Protein 3GHD (pdb70)

Solvent-accessible surface area: 7935 Å² total

Foldseek 3Di:
DEDEDEQQDFQVRVVCVCVVVVHFKYFYHVPDGFGIAGVCQSCVVDVVVPHDRRPHGRNNTDGDPPDD/DEAEDEQQQFQVRRVVVCVVVVHFWYFYHVPDGQDIGGVCLSCPVDVVVPHDRRPHGNNVGDGDDDDD

Organism: Pyrococcus furiosus (strain ATCC 43587 / DSM 3638 / JCM 8422 / Vc1) (NCBI:txid186497)

Radius of gyration: 15.84 Å; Cα contacts (8 Å, |Δi|>4): 276; chains: 2; bounding box: 52×25×47 Å

Secondary structure (DSSP, 8-state):
-EEE--TT-BHHHHHHHHHHTT-SEEE--TT---BEEEHHHHIIIIITTT--GGG-BGGG--B-TT--/-EEE--TT-BHHHHHHHHHHTT-SEEE--TT----EEEHHHHIIIIITTT--GGG-BGGG---SPP--

Structure (mmCIF, N/CA/C/O backbone):
data_3GHD
#
_entry.id   3GHD
#
_cell.length_a   54.153
_cell.length_b   73.162
_cell.length_c   35.264
_cell.angle_alpha   90.00
_cell.angle_beta   90.00
_cell.angle_gamma   90.00
#
_symmetry.space_group_name_H-M   'P 21 21 2'
#
loop_
_entity.id
_entity.type
_entity.pdbx_description
1 polymer 'a cystathionine beta-synthase domain protein fused to a Zn-ribbon-like domain'
2 water water
#
loop_
_atom_site.group_PDB
_atom_site.id
_atom_site.type_symbol
_atom_site.label_atom_id
_atom_site.label_alt_id
_atom_site.label_comp_id
_atom_site.label_asym_id
_atom_site.label_entity_id
_atom_site.label_seq_id
_atom_site.pdbx_PDB_ins_code
_atom_site.Cartn_x
_atom_site.Cartn_y
_atom_site.Cartn_z
_atom_site.occupancy
_atom_site.B_iso_or_equiv
_atom_site.auth_seq_id
_atom_site.auth_comp_id
_atom_site.auth_asym_id
_atom_site.auth_atom_id
_atom_site.pdbx_PDB_model_num
ATOM 1 N N . LYS A 1 1 ? 39.353 -3.548 16.278 1.00 22.14 14 LYS A N 1
ATOM 2 C CA . LYS A 1 1 ? 39.868 -3.100 17.598 1.00 21.25 14 LYS A CA 1
ATOM 3 C C . LYS A 1 1 ? 39.616 -1.603 17.680 1.00 20.35 14 LYS A C 1
ATOM 4 O O . LYS A 1 1 ? 39.897 -0.887 16.723 1.00 20.86 14 LYS A O 1
ATOM 10 N N . ALA A 1 2 ? 39.129 -1.148 18.837 1.00 19.14 15 ALA A N 1
ATOM 11 C CA . ALA A 1 2 ? 38.633 0.224 19.010 1.00 17.40 15 ALA A CA 1
ATOM 12 C C . ALA A 1 2 ? 39.368 1.001 20.093 1.00 16.70 15 ALA A C 1
ATOM 13 O O . ALA A 1 2 ? 39.871 0.457 21.066 1.00 17.82 15 ALA A O 1
ATOM 15 N N . ILE A 1 3 ? 39.418 2.303 19.910 1.00 15.98 16 ILE A N 1
ATOM 16 C CA . ILE A 1 3 ? 39.880 3.213 20.944 1.00 14.87 16 ILE A CA 1
ATOM 17 C C . ILE A 1 3 ? 38.785 4.280 21.135 1.00 14.93 16 ILE A C 1
ATOM 18 O O . ILE A 1 3 ? 38.199 4.742 20.168 1.00 14.65 16 ILE A O 1
ATOM 23 N N . VAL A 1 4 ? 38.536 4.669 22.383 1.00 13.54 17 VAL A N 1
ATOM 24 C CA . VAL A 1 4 ? 37.518 5.684 22.701 1.00 13.02 17 VAL A CA 1
ATOM 25 C C . VAL A 1 4 ? 38.117 7.077 22.579 1.00 14.06 17 VAL A C 1
ATOM 26 O O . VAL A 1 4 ? 39.210 7.319 23.091 1.00 14.51 17 VAL A O 1
ATOM 30 N N . VAL A 1 5 ? 37.403 7.960 21.876 1.00 13.18 18 VAL A N 1
ATOM 31 C CA . VAL A 1 5 ? 37.754 9.385 21.725 1.00 14.81 18 VAL A CA 1
ATOM 32 C C . VAL A 1 5 ? 36.574 10.274 22.081 1.00 15.23 18 VAL A C 1
ATOM 33 O O . VAL A 1 5 ? 35.477 9.789 22.309 1.00 16.51 18 VAL A O 1
ATOM 37 N N . GLN A 1 6 ? 36.815 11.580 22.103 1.00 16.70 19 GLN A N 1
ATOM 38 C CA . GLN A 1 6 ? 35.783 12.578 22.399 1.00 17.46 19 GLN A CA 1
ATOM 39 C C . GLN A 1 6 ? 35.254 13.232 21.109 1.00 17.28 19 GLN A C 1
ATOM 40 O O . GLN A 1 6 ? 35.990 13.394 20.140 1.00 15.86 19 GLN A O 1
ATOM 46 N N . PRO A 1 7 ? 33.975 13.653 21.109 1.00 17.89 20 PRO A N 1
ATOM 47 C CA . PRO A 1 7 ? 33.374 14.236 19.901 1.00 17.91 20 PRO A CA 1
ATOM 48 C C . PRO A 1 7 ? 34.165 15.386 19.295 1.00 18.20 20 PRO A C 1
ATOM 49 O O . PRO A 1 7 ? 34.184 15.550 18.077 1.00 18.48 20 PRO A O 1
ATOM 53 N N . LYS A 1 8 ? 34.819 16.158 20.146 1.00 18.60 21 LYS A N 1
ATOM 54 C CA . LYS A 1 8 ? 35.495 17.368 19.708 1.00 18.71 21 LYS A CA 1
ATOM 55 C C . LYS A 1 8 ? 36.950 17.101 19.310 1.00 18.59 21 LYS A C 1
ATOM 56 O O . LYS A 1 8 ? 37.618 18.011 18.842 1.00 19.68 21 LYS A O 1
ATOM 58 N N . ASP A 1 9 ? 37.433 15.861 19.453 1.00 18.06 22 ASP A N 1
ATOM 59 C CA . ASP A 1 9 ? 38.795 15.497 18.983 1.00 17.38 22 ASP A CA 1
ATOM 60 C C . ASP A 1 9 ? 38.879 15.681 17.461 1.00 16.02 22 ASP A C 1
ATOM 61 O O . ASP A 1 9 ? 37.981 15.283 16.717 1.00 15.14 22 ASP A O 1
ATOM 66 N N . THR A 1 10 ? 39.947 16.310 17.000 1.00 14.79 23 THR A N 1
ATOM 67 C CA . THR A 1 10 ? 40.149 16.507 15.569 1.00 14.77 23 THR A CA 1
ATOM 68 C C . THR A 1 10 ? 40.708 15.234 14.920 1.00 15.17 23 THR A C 1
ATOM 69 O O . THR A 1 10 ? 41.215 14.368 15.599 1.00 15.96 23 THR A O 1
ATOM 73 N N . VAL A 1 11 ? 40.582 15.164 13.594 1.00 15.31 24 VAL A N 1
ATOM 74 C CA . VAL A 1 11 ? 40.801 13.974 12.820 1.00 15.95 24 VAL A CA 1
ATOM 75 C C . VAL A 1 11 ? 42.280 13.571 12.735 1.00 15.34 24 VAL A C 1
ATOM 76 O O . VAL A 1 11 ? 42.634 12.350 12.686 1.00 16.37 24 VAL A O 1
ATOM 80 N N . ASP A 1 12 ? 43.133 14.611 12.751 1.00 17.01 25 ASP A N 1
ATOM 81 C CA . ASP A 1 12 ? 44.584 14.454 12.844 1.00 16.20 25 ASP A CA 1
ATOM 82 C C . ASP A 1 12 ? 44.958 13.787 14.146 1.00 16.63 25 ASP A C 1
ATOM 83 O O . ASP A 1 12 ? 45.742 12.840 14.128 1.00 15.37 25 ASP A O 1
ATOM 88 N N . ARG A 1 13 ? 44.422 14.260 15.266 1.00 15.01 26 ARG A N 1
ATOM 89 C CA . ARG A 1 13 ? 44.714 13.626 16.548 1.00 15.35 26 ARG A CA 1
ATOM 90 C C . ARG A 1 13 ? 44.174 12.178 16.643 1.00 14.62 26 ARG A C 1
ATOM 91 O O . ARG A 1 13 ? 44.816 11.326 17.203 1.00 15.56 26 ARG A O 1
ATOM 95 N N . VAL A 1 14 ? 42.991 11.954 16.125 1.00 14.61 27 VAL A N 1
ATOM 96 C CA . VAL A 1 14 ? 42.322 10.669 16.210 1.00 15.43 27 VAL A CA 1
ATOM 97 C C . VAL A 1 14 ? 43.059 9.611 15.325 1.00 14.55 27 VAL A C 1
ATOM 98 O O . VAL A 1 14 ? 43.274 8.476 15.731 1.00 17.04 27 VAL A O 1
ATOM 102 N N . ALA A 1 15 ? 43.462 10.017 14.117 1.00 14.94 28 ALA A N 1
ATOM 103 C CA . ALA A 1 15 ? 44.323 9.265 13.217 1.00 14.81 28 ALA A CA 1
ATOM 104 C C . ALA A 1 15 ? 45.598 8.710 13.905 1.00 14.36 28 ALA A C 1
ATOM 105 O O . ALA A 1 15 ? 45.927 7.537 13.771 1.00 13.98 28 ALA A O 1
ATOM 107 N N . LYS A 1 16 ? 46.309 9.575 14.630 1.00 14.92 29 LYS A N 1
ATOM 108 C CA . LYS A 1 16 ? 47.508 9.194 15.376 1.00 15.13 29 LYS A CA 1
ATOM 109 C C . LYS A 1 16 ? 47.174 8.228 16.491 1.00 14.80 29 LYS A C 1
ATOM 110 O O . LYS A 1 16 ? 47.878 7.242 16.664 1.00 13.74 29 LYS A O 1
ATOM 112 N N . ILE A 1 17 ? 46.095 8.486 17.214 1.00 15.20 30 ILE A N 1
ATOM 113 C CA . ILE A 1 17 ? 45.623 7.563 18.264 1.00 14.83 30 ILE A CA 1
ATOM 114 C C . ILE A 1 17 ? 45.390 6.127 17.727 1.00 14.07 30 ILE A C 1
ATOM 115 O O . ILE A 1 17 ? 45.927 5.172 18.274 1.00 14.41 30 ILE A O 1
ATOM 120 N N . LEU A 1 18 ? 44.626 6.016 16.642 1.00 12.23 31 LEU A N 1
ATOM 121 C CA . LEU A 1 18 ? 44.314 4.763 16.003 1.00 13.76 31 LEU A CA 1
ATOM 122 C C . LEU A 1 18 ? 45.598 4.031 15.564 1.00 12.93 31 LEU A C 1
ATOM 123 O O . LEU A 1 18 ? 45.809 2.833 15.861 1.00 13.91 31 LEU A O 1
ATOM 128 N N . SER A 1 19 ? 46.474 4.731 14.872 1.00 13.56 32 SER A N 1
ATOM 129 C CA . SER A 1 19 ? 47.646 4.003 14.298 1.00 14.93 32 SER A CA 1
ATOM 130 C C . SER A 1 19 ? 48.688 3.580 15.354 1.00 13.78 32 SER A C 1
ATOM 131 O O . SER A 1 19 ? 49.241 2.458 15.297 1.00 15.81 32 SER A O 1
ATOM 134 N N . ARG A 1 20 ? 48.918 4.438 16.349 1.00 14.94 33 ARG A N 1
ATOM 135 C CA . ARG A 1 20 ? 49.867 4.168 17.447 1.00 14.74 33 ARG A CA 1
ATOM 136 C C . ARG A 1 20 ? 49.380 3.003 18.326 1.00 14.61 33 ARG A C 1
ATOM 137 O O . ARG A 1 20 ? 50.179 2.274 18.905 1.00 14.71 33 ARG A O 1
ATOM 141 N N . ASN A 1 21 ? 48.069 2.816 18.367 1.00 13.62 34 ASN A N 1
ATOM 142 C CA . ASN A 1 21 ? 47.432 1.733 19.087 1.00 13.46 34 ASN A CA 1
ATOM 143 C C . ASN A 1 21 ? 46.994 0.595 18.166 1.00 13.83 34 ASN A C 1
ATOM 144 O O . ASN A 1 21 ? 46.303 -0.299 18.612 1.00 13.65 34 ASN A O 1
ATOM 149 N N . LYS A 1 22 ? 47.366 0.687 16.897 1.00 15.01 35 LYS A N 1
ATOM 150 C CA . LYS A 1 22 ? 47.043 -0.316 15.894 1.00 16.19 35 LYS A CA 1
ATOM 151 C C . LYS A 1 22 ? 45.571 -0.693 15.907 1.00 16.41 35 LYS A C 1
ATOM 152 O O . LYS A 1 22 ? 45.214 -1.859 15.947 1.00 16.18 35 LYS A O 1
ATOM 155 N N . ALA A 1 23 ? 44.715 0.319 15.908 1.00 15.59 36 ALA A N 1
ATOM 156 C CA . ALA A 1 23 ? 43.252 0.117 15.979 1.00 15.39 36 ALA A CA 1
ATOM 157 C C . ALA A 1 23 ? 42.618 0.631 14.725 1.00 14.74 36 ALA A C 1
ATOM 158 O O . ALA A 1 23 ? 43.148 1.539 14.105 1.00 15.97 36 ALA A O 1
ATOM 160 N N . GLY A 1 24 ? 41.468 0.075 14.361 1.00 14.60 37 GLY A N 1
ATOM 161 C CA . GLY A 1 24 ? 40.805 0.413 13.132 1.00 15.80 37 GLY A CA 1
ATOM 162 C C . GLY A 1 24 ? 39.659 1.403 13.322 1.00 16.20 37 GLY A C 1
ATOM 163 O O . GLY A 1 24 ? 39.295 2.082 12.363 1.00 19.87 37 GLY A O 1
ATOM 164 N N . SER A 1 25 ? 39.069 1.425 14.527 1.00 16.15 38 SER A N 1
ATOM 165 C CA . SER A 1 25 ? 37.873 2.243 14.877 1.00 16.92 38 SER A CA 1
ATOM 166 C C . SER A 1 25 ? 38.036 3.163 16.089 1.00 15.66 38 SER A C 1
ATOM 167 O O . SER A 1 25 ? 38.596 2.774 17.098 1.00 16.04 38 SER A O 1
ATOM 170 N N . ALA A 1 26 ? 37.484 4.378 15.992 1.00 15.04 39 ALA A N 1
ATOM 171 C CA . ALA A 1 26 ? 37.455 5.320 17.098 1.00 14.66 39 ALA A CA 1
ATOM 172 C C . ALA A 1 26 ? 36.016 5.444 17.504 1.00 14.01 39 ALA A C 1
ATOM 173 O O . ALA A 1 26 ? 35.194 5.872 16.677 1.00 13.60 39 ALA A O 1
ATOM 175 N N . VAL A 1 27 ? 35.724 5.055 18.740 1.00 14.45 40 VAL A N 1
ATOM 176 C CA . VAL A 1 27 ? 34.382 5.070 19.315 1.00 14.46 40 VAL A CA 1
ATOM 177 C C . VAL A 1 27 ? 34.225 6.406 20.019 1.00 14.21 40 VAL A C 1
ATOM 178 O O . VAL A 1 27 ? 34.979 6.731 20.934 1.00 13.88 40 VAL A O 1
ATOM 182 N N . VAL A 1 28 ? 33.301 7.200 19.510 1.00 15.17 41 VAL A N 1
ATOM 183 C CA . VAL A 1 28 ? 33.072 8.563 19.983 1.00 16.88 41 VAL A CA 1
ATOM 184 C C . VAL A 1 28 ? 32.111 8.550 21.174 1.00 18.06 41 VAL A C 1
ATOM 185 O O . VAL A 1 28 ? 30.932 8.154 21.039 1.00 17.30 41 VAL A O 1
ATOM 197 N N . GLU A 1 30 ? 30.600 10.818 24.559 1.00 21.84 43 GLU A N 1
ATOM 198 C CA . GLU A 1 30 ? 30.326 12.061 25.251 1.00 22.24 43 GLU A CA 1
ATOM 199 C C . GLU A 1 30 ? 29.958 11.618 26.654 1.00 22.16 43 GLU A C 1
ATOM 200 O O . GLU A 1 30 ? 28.899 11.025 26.880 1.00 20.71 43 GLU A O 1
ATOM 206 N N . GLY A 1 31 ? 30.876 11.844 27.582 1.00 22.83 44 GLY A N 1
ATOM 207 C CA . GLY A 1 31 ? 30.748 11.312 28.937 1.00 23.39 44 GLY A CA 1
ATOM 208 C C . GLY A 1 31 ? 30.545 9.806 28.883 1.00 23.55 44 GLY A C 1
ATOM 209 O O . GLY A 1 31 ? 31.416 9.073 28.436 1.00 24.18 44 GLY A O 1
ATOM 210 N N . ASP A 1 32 ? 29.356 9.393 29.304 1.00 24.05 45 ASP A N 1
ATOM 211 C CA . ASP A 1 32 ? 28.921 8.003 29.409 1.00 24.35 45 ASP A CA 1
ATOM 212 C C . ASP A 1 32 ? 28.302 7.433 28.140 1.00 23.68 45 ASP A C 1
ATOM 213 O O . ASP A 1 32 ? 28.135 6.213 28.053 1.00 24.02 45 ASP A O 1
ATOM 218 N N . GLU A 1 33 ? 27.937 8.308 27.193 1.00 22.97 46 GLU A N 1
ATOM 219 C CA . GLU A 1 33 ? 27.102 7.966 26.026 1.00 22.05 46 GLU A CA 1
ATOM 220 C C . GLU A 1 33 ? 27.934 7.747 24.754 1.00 21.33 46 GLU A C 1
ATOM 221 O O . GLU A 1 33 ? 28.649 8.646 24.337 1.00 21.24 46 GLU A O 1
ATOM 227 N N . ILE A 1 34 ? 27.818 6.564 24.148 1.00 20.47 47 ILE A N 1
ATOM 228 C CA . ILE A 1 34 ? 28.442 6.275 22.847 1.00 19.94 47 ILE A CA 1
ATOM 229 C C . ILE A 1 34 ? 27.602 6.889 21.729 1.00 18.96 47 ILE A C 1
ATOM 230 O O . ILE A 1 34 ? 26.468 6.447 21.464 1.00 17.64 47 ILE A O 1
ATOM 235 N N . LEU A 1 35 ? 28.167 7.910 21.086 1.00 17.82 48 LEU A N 1
ATOM 236 C CA . LEU A 1 35 ? 27.481 8.652 20.031 1.00 18.08 48 LEU A CA 1
ATOM 237 C C . LEU A 1 35 ? 27.612 7.977 18.652 1.00 17.70 48 LEU A C 1
ATOM 238 O O . LEU A 1 35 ? 26.692 8.012 17.832 1.00 17.66 48 LEU A O 1
ATOM 243 N N . GLY A 1 36 ? 28.758 7.389 18.381 1.00 16.63 49 GLY A N 1
ATOM 244 C CA . GLY A 1 36 ? 29.016 6.788 17.077 1.00 16.45 49 GLY A CA 1
ATOM 245 C C . GLY A 1 36 ? 30.411 6.174 16.972 1.00 15.89 49 GLY A C 1
ATOM 246 O O . GLY A 1 36 ? 31.104 5.996 17.983 1.00 15.64 49 GLY A O 1
ATOM 247 N N . VAL A 1 37 ? 30.814 5.898 15.742 1.00 15.56 50 VAL A N 1
ATOM 248 C CA . VAL A 1 37 ? 32.109 5.309 15.432 1.00 15.69 50 VAL A CA 1
ATOM 249 C C . VAL A 1 37 ? 32.710 5.996 14.162 1.00 15.50 50 VAL A C 1
ATOM 250 O O . VAL A 1 37 ? 31.967 6.394 13.236 1.00 13.98 50 VAL A O 1
ATOM 254 N N . VAL A 1 38 ? 34.040 6.122 14.138 1.00 14.88 51 VAL A N 1
ATOM 255 C CA . VAL A 1 38 ? 34.820 6.640 12.996 1.00 15.07 51 VAL A CA 1
ATOM 256 C C . VAL A 1 38 ? 35.915 5.587 12.669 1.00 15.70 51 VAL A C 1
ATOM 257 O O . VAL A 1 38 ? 36.535 4.970 13.558 1.00 15.21 51 VAL A O 1
ATOM 261 N N . THR A 1 39 ? 36.000 5.216 11.395 1.00 14.73 52 THR A N 1
ATOM 262 C CA . THR A 1 39 ? 36.949 4.245 10.920 1.00 14.45 52 THR A CA 1
ATOM 263 C C . THR A 1 39 ? 38.004 4.949 10.097 1.00 13.85 52 THR A C 1
ATOM 264 O O . THR A 1 39 ? 37.855 6.104 9.687 1.00 13.77 52 THR A O 1
ATOM 268 N N . GLU A 1 40 ? 39.068 4.237 9.821 1.00 13.99 53 GLU A N 1
ATOM 269 C CA . GLU A 1 40 ? 40.098 4.751 8.916 1.00 11.38 53 GLU A CA 1
ATOM 270 C C . GLU A 1 40 ? 39.529 4.946 7.514 1.00 11.73 53 GLU A C 1
ATOM 271 O O . GLU A 1 40 ? 39.952 5.841 6.818 1.00 12.30 53 GLU A O 1
ATOM 277 N N . ARG A 1 41 ? 38.549 4.143 7.083 1.00 11.52 54 ARG A N 1
ATOM 278 C CA . ARG A 1 41 ? 37.918 4.349 5.783 1.00 11.43 54 ARG A CA 1
ATOM 279 C C . ARG A 1 41 ? 37.164 5.665 5.785 1.00 12.05 54 ARG A C 1
ATOM 280 O O . ARG A 1 41 ? 37.229 6.437 4.803 1.00 13.39 54 ARG A O 1
ATOM 288 N N . ASP A 1 42 ? 36.465 5.919 6.888 1.00 12.01 55 ASP A N 1
ATOM 289 C CA . ASP A 1 42 ? 35.807 7.222 7.101 1.00 11.97 55 ASP A CA 1
ATOM 290 C C . ASP A 1 42 ? 36.776 8.402 6.945 1.00 11.97 55 ASP A C 1
ATOM 291 O O . ASP A 1 42 ? 36.438 9.469 6.329 1.00 10.52 55 ASP A O 1
ATOM 296 N N . ILE A 1 43 ? 37.914 8.244 7.584 1.00 11.76 56 ILE A N 1
ATOM 297 C CA . ILE A 1 43 ? 38.975 9.243 7.576 1.00 11.75 56 ILE A CA 1
ATOM 298 C C . ILE A 1 43 ? 39.488 9.521 6.159 1.00 12.62 56 ILE A C 1
ATOM 299 O O . ILE A 1 43 ? 39.502 10.696 5.710 1.00 12.84 56 ILE A O 1
ATOM 304 N N . LEU A 1 44 ? 39.755 8.475 5.414 1.00 12.14 57 LEU A N 1
ATOM 305 C CA . LEU A 1 44 ? 40.245 8.600 4.054 1.00 12.25 57 LEU A CA 1
ATOM 306 C C . LEU A 1 44 ? 39.172 9.095 3.112 1.00 11.96 57 LEU A C 1
ATOM 307 O O . LEU A 1 44 ? 39.408 10.015 2.345 1.00 13.78 57 LEU A O 1
ATOM 312 N N . ASP A 1 45 ? 37.968 8.538 3.222 1.00 11.94 58 ASP A N 1
ATOM 313 C CA . ASP A 1 45 ? 36.900 8.785 2.245 1.00 13.15 58 ASP A CA 1
ATOM 314 C C . ASP A 1 45 ? 36.131 10.061 2.489 1.00 13.98 58 ASP A C 1
ATOM 315 O O . ASP A 1 45 ? 35.714 10.712 1.531 1.00 15.62 58 ASP A O 1
ATOM 320 N N . LYS A 1 46 ? 35.932 10.416 3.755 1.00 15.28 59 LYS A N 1
ATOM 321 C CA . LYS A 1 46 ? 35.156 11.562 4.105 1.00 14.85 59 LYS A CA 1
ATOM 322 C C . LYS A 1 46 ? 35.993 12.799 4.383 1.00 15.14 59 LYS A C 1
ATOM 323 O O . LYS A 1 46 ? 35.457 13.927 4.338 1.00 13.86 59 LYS A O 1
ATOM 329 N N . VAL A 1 47 ? 37.284 12.630 4.606 1.00 13.79 60 VAL A N 1
ATOM 330 C CA . VAL A 1 47 ? 38.143 13.781 4.893 1.00 14.14 60 VAL A CA 1
ATOM 331 C C . VAL A 1 47 ? 39.222 14.028 3.836 1.00 13.72 60 VAL A C 1
ATOM 332 O O . VAL A 1 47 ? 39.205 15.049 3.147 1.00 13.97 60 VAL A O 1
ATOM 336 N N . VAL A 1 48 ? 40.162 13.098 3.724 1.00 12.47 61 VAL A N 1
ATOM 337 C CA . VAL A 1 48 ? 41.298 13.243 2.814 1.00 11.96 61 VAL A CA 1
ATOM 338 C C . VAL A 1 48 ? 40.871 13.371 1.351 1.00 12.15 61 VAL A C 1
ATOM 339 O O . VAL A 1 48 ? 41.255 14.334 0.678 1.00 12.89 61 VAL A O 1
ATOM 343 N N . ALA A 1 49 ? 40.036 12.440 0.880 1.00 12.58 62 ALA A N 1
ATOM 344 C CA . ALA A 1 49 ? 39.603 12.366 -0.522 1.00 13.40 62 ALA A CA 1
ATOM 345 C C . ALA A 1 49 ? 38.650 13.493 -0.913 1.00 14.78 62 ALA A C 1
ATOM 346 O O . ALA A 1 49 ? 38.565 13.900 -2.087 1.00 15.91 62 ALA A O 1
ATOM 348 N N . LYS A 1 50 ? 37.931 13.964 0.092 1.00 14.72 63 LYS A N 1
ATOM 349 C CA . LYS A 1 50 ? 37.068 15.107 -0.038 1.00 15.82 63 LYS A CA 1
ATOM 350 C C . LYS A 1 50 ? 37.900 16.377 0.027 1.00 16.31 63 LYS A C 1
ATOM 351 O O . LYS A 1 50 ? 37.366 17.429 -0.155 1.00 17.64 63 LYS A O 1
ATOM 357 N N . GLY A 1 51 ? 39.201 16.315 0.264 1.00 16.45 64 GLY A N 1
ATOM 358 C CA . GLY A 1 51 ? 40.005 17.552 0.198 1.00 16.98 64 GLY A CA 1
ATOM 359 C C . GLY A 1 51 ? 39.885 18.434 1.431 1.00 16.71 64 GLY A C 1
ATOM 360 O O . GLY A 1 51 ? 40.366 19.561 1.417 1.00 16.37 64 GLY A O 1
ATOM 361 N N . LYS A 1 52 ? 39.320 17.891 2.522 1.00 17.02 65 LYS A N 1
ATOM 362 C CA . LYS A 1 52 ? 39.276 18.570 3.832 1.00 17.20 65 LYS A CA 1
ATOM 363 C C . LYS A 1 52 ? 40.610 18.518 4.615 1.00 17.44 65 LYS A C 1
ATOM 364 O O . LYS A 1 52 ? 41.409 17.590 4.428 1.00 17.42 65 LYS A O 1
ATOM 370 N N . ASN A 1 53 ? 40.858 19.537 5.458 1.00 18.16 66 ASN A N 1
ATOM 371 C CA . ASN A 1 53 ? 42.013 19.518 6.379 1.00 18.60 66 ASN A CA 1
ATOM 372 C C . ASN A 1 53 ? 41.670 18.758 7.679 1.00 18.00 66 ASN A C 1
ATOM 373 O O . ASN A 1 53 ? 40.739 19.160 8.380 1.00 18.17 66 ASN A O 1
ATOM 378 N N . PRO A 1 54 ? 42.399 17.674 8.000 1.00 17.77 67 PRO A N 1
ATOM 379 C CA . PRO A 1 54 ? 41.962 16.839 9.138 1.00 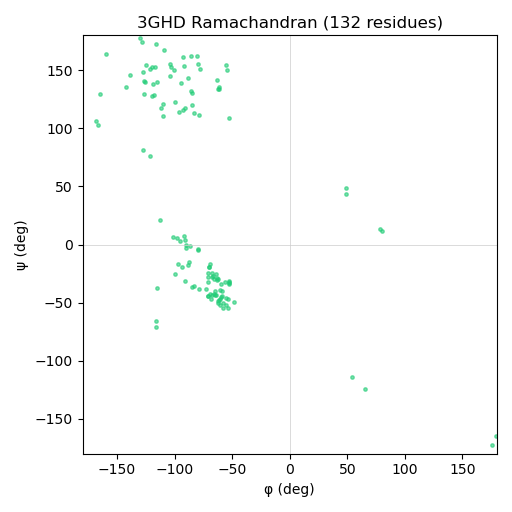17.77 67 PRO A CA 1
ATOM 380 C C . PRO A 1 54 ? 41.976 17.604 10.499 1.00 18.21 67 PRO A C 1
ATOM 381 O O . PRO A 1 54 ? 41.151 17.310 11.376 1.00 17.86 67 PRO A O 1
ATOM 385 N N . LYS A 1 55 ? 42.862 18.598 10.618 1.00 18.66 68 LYS A N 1
ATOM 386 C CA . LYS A 1 55 ? 42.947 19.517 11.793 1.00 19.11 68 LYS A CA 1
ATOM 387 C C . LYS A 1 55 ? 41.710 20.399 11.993 1.00 18.77 68 LYS A C 1
ATOM 388 O O . LYS A 1 55 ? 41.430 20.870 13.097 1.00 18.87 68 LYS A O 1
ATOM 394 N N . GLU A 1 56 ? 40.988 20.657 10.910 1.00 18.38 69 GLU A N 1
ATOM 395 C CA . GLU A 1 56 ? 39.782 21.496 10.947 1.00 18.00 69 GLU A CA 1
ATOM 396 C C . GLU A 1 56 ? 38.508 20.672 11.018 1.00 17.46 69 GLU A C 1
ATOM 397 O O . GLU A 1 56 ? 37.407 21.226 10.949 1.00 17.85 69 GLU A O 1
ATOM 403 N N . VAL A 1 57 ? 38.656 19.359 11.152 1.00 15.79 70 VAL A N 1
ATOM 404 C CA . VAL A 1 57 ? 37.499 18.462 11.212 1.00 15.60 70 VAL A CA 1
ATOM 405 C C . VAL A 1 57 ? 37.427 17.713 12.576 1.00 15.59 70 VAL A C 1
ATOM 406 O O . VAL A 1 57 ? 38.419 17.143 13.039 1.00 17.86 70 VAL A O 1
ATOM 410 N N . LYS A 1 58 ? 36.261 17.762 13.221 1.00 15.94 71 LYS A N 1
ATOM 411 C CA . LYS A 1 58 ? 36.004 17.098 14.491 1.00 15.76 71 LYS A CA 1
ATOM 412 C C . LYS A 1 58 ? 35.375 15.738 14.180 1.00 17.27 71 LYS A C 1
ATOM 413 O O . LYS A 1 58 ? 34.544 15.637 13.260 1.00 16.70 71 LYS A O 1
ATOM 419 N N . VAL A 1 59 ? 35.792 14.695 14.914 1.00 17.79 72 VAL A N 1
ATOM 420 C CA . VAL A 1 59 ? 35.345 13.317 14.614 1.00 19.29 72 VAL A CA 1
ATOM 421 C C . VAL A 1 59 ? 33.831 13.159 14.621 1.00 19.28 72 VAL A C 1
ATOM 422 O O . VAL A 1 59 ? 33.298 12.338 13.874 1.00 20.44 72 VAL A O 1
ATOM 426 N N . GLU A 1 60 ? 33.148 13.920 15.463 1.00 20.04 73 GLU A N 1
ATOM 427 C CA . GLU A 1 60 ? 31.684 13.973 15.456 1.00 20.64 73 GLU A CA 1
ATOM 428 C C . GLU A 1 60 ? 31.128 14.286 14.041 1.00 20.80 73 GLU A C 1
ATOM 429 O O . GLU A 1 60 ? 30.080 13.756 13.656 1.00 19.73 73 GLU A O 1
ATOM 435 N N . GLU A 1 61 ? 31.866 15.098 13.271 1.00 20.26 74 GLU A N 1
ATOM 436 C CA . GLU A 1 61 ? 31.462 15.477 11.913 1.00 21.02 74 GLU A CA 1
ATOM 437 C C . GLU A 1 61 ? 31.510 14.353 10.873 1.00 21.13 74 GLU A C 1
ATOM 438 O O . GLU A 1 61 ? 30.905 14.506 9.811 1.00 22.20 74 GLU A O 1
ATOM 444 N N . ILE A 1 62 ? 32.206 13.236 11.143 1.00 20.29 75 ILE A N 1
ATOM 445 C CA . ILE A 1 62 ? 32.254 12.137 10.164 1.00 19.86 75 ILE A CA 1
ATOM 446 C C . ILE A 1 62 ? 31.869 10.750 10.708 1.00 20.39 75 ILE A C 1
ATOM 447 O O . ILE A 1 62 ? 32.004 9.747 9.988 1.00 20.30 75 ILE A O 1
ATOM 460 N N . THR A 1 64 ? 29.604 7.548 11.942 1.00 19.18 77 THR A N 1
ATOM 461 C CA . THR A 1 64 ? 28.313 6.881 11.831 1.00 18.80 77 THR A CA 1
ATOM 462 C C . THR A 1 64 ? 27.656 6.854 13.199 1.00 18.27 77 THR A C 1
ATOM 463 O O . THR A 1 64 ? 28.345 6.639 14.202 1.00 18.28 77 THR A O 1
ATOM 467 N N . LYS A 1 65 ? 26.344 7.119 13.240 1.00 18.38 78 LYS A N 1
ATOM 468 C CA . LYS A 1 65 ? 25.572 7.085 14.482 1.00 18.20 78 LYS A CA 1
ATOM 469 C C . LYS A 1 65 ? 25.584 5.670 15.042 1.00 17.95 78 LYS A C 1
ATOM 470 O O . LYS A 1 65 ? 25.535 4.699 14.281 1.00 18.65 78 LYS A O 1
ATOM 472 N N . ASN A 1 66 ? 25.682 5.577 16.366 1.00 17.89 79 ASN A N 1
ATOM 473 C CA . ASN A 1 66 ? 25.634 4.303 17.105 1.00 18.25 79 ASN A CA 1
ATOM 474 C C . ASN A 1 66 ? 24.385 3.494 16.719 1.00 18.62 79 ASN A C 1
ATOM 475 O O . ASN A 1 66 ? 23.280 3.888 17.084 1.00 18.77 79 ASN A O 1
ATOM 480 N N . PRO A 1 67 ? 24.560 2.372 15.981 1.00 18.38 80 PRO A N 1
ATOM 481 C CA . PRO A 1 67 ? 23.398 1.586 15.549 1.00 19.26 80 PRO A CA 1
ATOM 482 C C . PRO A 1 67 ? 22.837 0.667 16.635 1.00 19.36 80 PRO A C 1
ATOM 483 O O . PRO A 1 67 ? 21.839 -0.005 16.397 1.00 19.44 80 PRO A O 1
ATOM 487 N N . VAL A 1 68 ? 23.496 0.607 17.793 1.00 19.94 81 VAL A N 1
ATOM 488 C CA . VAL A 1 68 ? 23.015 -0.214 18.918 1.00 20.53 81 VAL A CA 1
ATOM 489 C C . VAL A 1 68 ? 22.544 0.604 20.136 1.00 21.01 81 VAL A C 1
ATOM 490 O O . VAL A 1 68 ? 22.442 0.070 21.246 1.00 20.95 81 VAL A O 1
ATOM 494 N N . LYS A 1 69 ? 22.215 1.876 19.912 1.00 22.04 82 LYS A N 1
ATOM 495 C CA . LYS A 1 69 ? 21.623 2.730 20.955 1.00 22.71 82 LYS A CA 1
ATOM 496 C C . LYS A 1 69 ? 20.270 2.183 21.434 1.00 23.20 82 LYS A C 1
ATOM 497 O O . LYS A 1 69 ? 19.447 1.769 20.632 1.00 22.98 82 LYS A O 1
ATOM 499 N N . ILE A 1 70 ? 20.053 2.166 22.748 1.00 24.20 83 ILE A N 1
ATOM 500 C CA . ILE A 1 70 ? 18.775 1.707 23.333 1.00 25.00 83 ILE A CA 1
ATOM 501 C C . ILE A 1 70 ? 18.144 2.856 24.119 1.00 25.17 83 ILE A C 1
ATOM 502 O O . ILE A 1 70 ? 18.741 3.344 25.085 1.00 26.15 83 ILE A O 1
ATOM 507 N N . LYS B 1 1 ? 44.910 -4.554 -6.213 1.00 18.48 14 LYS B N 1
ATOM 508 C CA . LYS B 1 1 ? 45.018 -3.548 -7.306 1.00 18.49 14 LYS B CA 1
ATOM 509 C C . LYS B 1 1 ? 45.850 -2.316 -6.873 1.00 18.01 14 LYS B C 1
ATOM 510 O O . LYS B 1 1 ? 45.695 -1.806 -5.772 1.00 18.32 14 LYS B O 1
ATOM 516 N N . ALA B 1 2 ? 46.678 -1.826 -7.774 1.00 16.61 15 ALA B N 1
ATOM 517 C CA . ALA B 1 2 ? 47.420 -0.574 -7.574 1.00 15.52 15 ALA B CA 1
ATOM 518 C C . ALA B 1 2 ? 47.167 0.331 -8.790 1.00 15.03 15 ALA B C 1
ATOM 519 O O . ALA B 1 2 ? 46.986 -0.169 -9.912 1.00 16.16 15 ALA B O 1
ATOM 521 N N . ILE B 1 3 ? 47.167 1.634 -8.581 1.00 14.27 16 ILE B N 1
ATOM 522 C CA . ILE B 1 3 ? 46.973 2.605 -9.652 1.00 13.81 16 ILE B CA 1
ATOM 523 C C . ILE B 1 3 ? 48.236 3.449 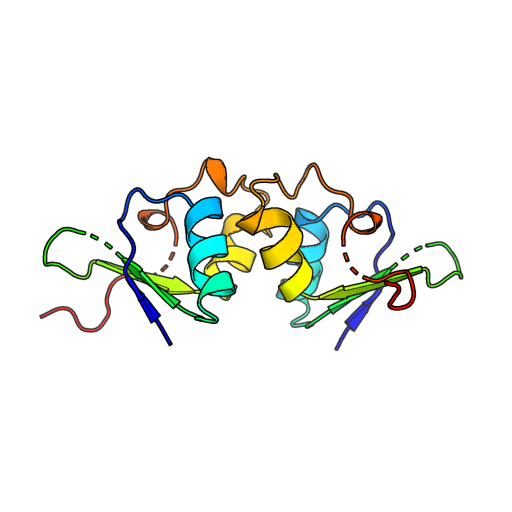-9.855 1.00 14.37 16 ILE B C 1
ATOM 524 O O . ILE B 1 3 ? 48.889 3.859 -8.905 1.00 14.97 16 ILE B O 1
ATOM 529 N N . VAL B 1 4 ? 48.571 3.723 -11.107 1.00 13.78 17 VAL B N 1
ATOM 530 C CA . VAL B 1 4 ? 49.763 4.508 -11.403 1.00 14.17 17 VAL B CA 1
ATOM 531 C C . VAL B 1 4 ? 49.353 5.947 -11.299 1.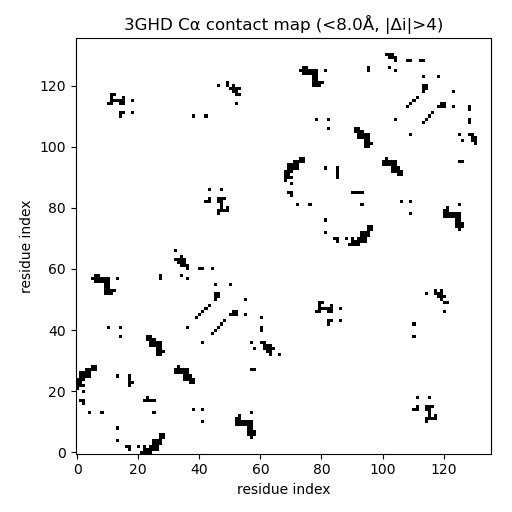00 13.97 17 VAL B C 1
ATOM 532 O O . VAL B 1 4 ? 48.363 6.333 -11.914 1.00 14.86 17 VAL B O 1
ATOM 536 N N . VAL B 1 5 ? 50.132 6.717 -10.551 1.00 14.03 18 VAL B N 1
ATOM 537 C CA . VAL B 1 5 ? 49.936 8.152 -10.404 1.00 15.34 18 VAL B CA 1
ATOM 538 C C . VAL B 1 5 ? 51.298 8.831 -10.671 1.00 16.58 18 VAL B C 1
ATOM 539 O O . VAL B 1 5 ? 52.318 8.179 -10.930 1.00 15.71 18 VAL B O 1
ATOM 543 N N . GLN B 1 6 ? 51.274 10.143 -10.614 1.00 17.10 19 GLN B N 1
ATOM 544 C CA . GLN B 1 6 ? 52.418 11.006 -10.929 1.00 18.53 19 GLN B CA 1
ATOM 545 C C . GLN B 1 6 ? 52.998 11.525 -9.605 1.00 18.75 19 GLN B C 1
ATOM 546 O O . GLN B 1 6 ? 52.258 11.598 -8.602 1.00 19.67 19 GLN B O 1
ATOM 552 N N . PRO B 1 7 ? 54.295 11.902 -9.585 1.00 18.51 20 PRO B N 1
ATOM 553 C CA . PRO B 1 7 ? 54.875 12.360 -8.314 1.00 18.24 20 PRO B CA 1
ATOM 554 C C . PRO B 1 7 ? 54.341 13.694 -7.754 1.00 18.18 20 PRO B C 1
ATOM 555 O O . PRO B 1 7 ? 54.386 13.891 -6.531 1.00 17.41 20 PRO B O 1
ATOM 559 N N . LYS B 1 8 ? 53.807 14.582 -8.595 1.00 18.88 21 LYS B N 1
ATOM 560 C CA . LYS B 1 8 ? 53.195 15.810 -8.094 1.00 19.18 21 LYS B CA 1
ATOM 561 C C . LYS B 1 8 ? 51.733 15.662 -7.714 1.00 18.90 21 LYS B C 1
ATOM 562 O O . LYS B 1 8 ? 51.162 16.620 -7.205 1.00 17.67 21 LYS B O 1
ATOM 568 N N . ASP B 1 9 ? 51.122 14.467 -7.889 1.00 19.12 22 ASP B N 1
ATOM 569 C CA . ASP B 1 9 ? 49.719 14.324 -7.526 1.00 17.97 22 ASP B CA 1
ATOM 570 C C . ASP B 1 9 ? 49.657 14.618 -6.022 1.00 17.24 22 ASP B C 1
ATOM 571 O O . ASP B 1 9 ? 50.527 14.200 -5.291 1.00 15.41 22 ASP B O 1
ATOM 576 N N . THR B 1 10 ? 48.694 15.433 -5.576 1.00 17.07 23 THR B N 1
ATOM 577 C CA . THR B 1 10 ? 48.614 15.782 -4.164 1.00 16.47 23 THR B CA 1
ATOM 578 C C . THR B 1 10 ? 47.934 14.615 -3.414 1.00 16.66 23 THR B C 1
ATOM 579 O O . THR B 1 10 ? 47.264 13.749 -4.032 1.00 16.95 23 THR B O 1
ATOM 583 N N . VAL B 1 11 ? 48.198 14.493 -2.116 1.00 15.65 24 VAL B N 1
ATOM 584 C CA . VAL B 1 11 ? 47.620 13.407 -1.343 1.00 15.08 24 VAL B CA 1
ATOM 585 C C . VAL B 1 11 ? 46.083 13.342 -1.295 1.00 15.33 24 VAL B C 1
ATOM 586 O O . VAL B 1 11 ? 45.482 12.251 -1.273 1.00 15.44 24 VAL B O 1
ATOM 590 N N . ASP B 1 12 ? 45.394 14.477 -1.300 1.00 14.64 25 ASP B N 1
ATOM 591 C CA . ASP B 1 12 ? 43.920 14.414 -1.405 1.00 14.58 25 ASP B CA 1
ATOM 592 C C . ASP B 1 12 ? 43.461 13.734 -2.708 1.00 13.65 25 ASP B C 1
ATOM 593 O O . ASP B 1 12 ? 42.532 12.963 -2.665 1.00 13.52 25 ASP B O 1
ATOM 598 N N . ARG B 1 13 ? 44.159 14.002 -3.816 1.00 13.95 26 ARG B N 1
ATOM 599 C CA . ARG B 1 13 ? 43.836 13.487 -5.166 1.00 14.27 26 ARG B CA 1
ATOM 600 C C . ARG B 1 13 ? 44.116 12.009 -5.254 1.00 14.93 26 ARG B C 1
ATOM 601 O O . ARG B 1 13 ? 43.278 11.185 -5.770 1.00 14.06 26 ARG B O 1
ATOM 603 N N . VAL B 1 14 ? 45.277 11.664 -4.711 1.00 14.90 27 VAL B N 1
ATOM 604 C CA . VAL B 1 14 ? 45.707 10.257 -4.690 1.00 15.65 27 VAL B CA 1
ATOM 605 C C . VAL B 1 14 ? 44.750 9.450 -3.833 1.00 15.32 27 VAL B C 1
ATOM 606 O O . VAL B 1 14 ? 44.297 8.375 -4.249 1.00 15.61 27 VAL B O 1
ATOM 610 N N . ALA B 1 15 ? 44.365 9.984 -2.675 1.00 15.03 28 ALA B N 1
ATOM 611 C CA . ALA B 1 15 ? 43.404 9.283 -1.846 1.00 14.62 28 ALA B CA 1
ATOM 612 C C . ALA B 1 15 ? 42.073 9.029 -2.555 1.00 14.73 28 ALA B C 1
ATOM 613 O O . ALA B 1 15 ? 41.521 7.978 -2.423 1.00 15.26 28 ALA B O 1
ATOM 615 N N . LYS B 1 16 ? 41.566 9.989 -3.334 1.00 15.70 29 LYS B N 1
ATOM 616 C CA . LYS B 1 16 ? 40.311 9.790 -4.057 1.00 16.15 29 LYS B CA 1
ATOM 617 C C . LYS B 1 16 ? 40.453 8.724 -5.166 1.00 15.63 29 LYS B C 1
ATOM 618 O O . LYS B 1 16 ? 39.573 7.849 -5.325 1.00 14.86 29 LYS B O 1
ATOM 624 N N . ILE B 1 17 ? 41.565 8.808 -5.899 1.00 15.68 30 ILE B N 1
ATOM 625 C CA . ILE B 1 17 ? 41.897 7.867 -6.963 1.00 15.21 30 ILE B CA 1
ATOM 626 C C . ILE B 1 17 ? 41.888 6.448 -6.392 1.00 14.73 30 ILE B C 1
ATOM 627 O O . ILE B 1 17 ? 41.242 5.546 -6.971 1.00 14.27 30 ILE B O 1
ATOM 632 N N . LEU B 1 18 ? 42.513 6.266 -5.221 1.00 13.03 31 LEU B N 1
ATOM 633 C CA . LEU B 1 18 ? 42.607 4.946 -4.639 1.00 12.87 31 LEU B CA 1
ATOM 634 C C . LEU B 1 18 ? 41.226 4.471 -4.200 1.00 12.09 31 LEU B C 1
ATOM 635 O O . LEU B 1 18 ? 40.819 3.427 -4.622 1.00 12.88 31 LEU B O 1
ATOM 640 N N . SER B 1 19 ? 40.451 5.311 -3.510 1.00 12.09 32 SER B N 1
ATOM 641 C CA . SER B 1 19 ? 39.131 4.932 -3.033 1.00 14.47 32 SER B CA 1
ATOM 642 C C . SER B 1 19 ? 38.148 4.585 -4.178 1.00 13.76 32 SER B C 1
ATOM 643 O O . SER B 1 19 ? 37.453 3.552 -4.165 1.00 13.35 32 SER B O 1
ATOM 646 N N . ARG B 1 20 ? 38.060 5.471 -5.160 1.00 14.52 33 ARG B N 1
ATOM 647 C CA . ARG B 1 20 ? 37.125 5.276 -6.250 1.00 14.82 33 ARG B CA 1
ATOM 648 C C . ARG B 1 20 ? 37.455 4.058 -7.118 1.00 14.96 33 ARG B C 1
ATOM 649 O O . ARG B 1 20 ? 36.563 3.447 -7.699 1.00 13.74 33 ARG B O 1
ATOM 657 N N . ASN B 1 21 ? 38.736 3.725 -7.198 1.00 14.25 34 ASN B N 1
ATOM 658 C CA . ASN B 1 21 ? 39.168 2.515 -7.907 1.00 14.91 34 ASN B CA 1
ATOM 659 C C . ASN B 1 21 ? 39.265 1.278 -7.043 1.00 14.86 34 ASN B C 1
ATOM 660 O O . ASN B 1 21 ? 39.763 0.261 -7.528 1.00 16.44 34 ASN B O 1
ATOM 665 N N . LYS B 1 22 ? 38.876 1.375 -5.769 1.00 15.49 35 LYS B N 1
ATOM 666 C CA . LYS B 1 22 ? 39.000 0.267 -4.797 1.00 17.12 35 LYS B CA 1
ATOM 667 C C . LYS B 1 22 ? 40.404 -0.374 -4.811 1.00 17.13 35 LYS B C 1
ATOM 668 O O . LYS B 1 22 ? 40.588 -1.601 -4.842 1.00 16.30 35 LYS B O 1
ATOM 674 N N . ALA B 1 23 ? 41.407 0.502 -4.863 1.00 16.13 36 ALA B N 1
ATOM 675 C CA . ALA B 1 23 ? 42.804 0.122 -4.918 1.00 15.81 36 ALA B CA 1
ATOM 676 C C . ALA B 1 23 ? 43.464 0.322 -3.564 1.00 15.24 36 ALA B C 1
ATOM 677 O O . ALA B 1 23 ? 43.146 1.262 -2.846 1.00 14.33 36 ALA B O 1
ATOM 679 N N . GLY B 1 24 ? 44.402 -0.546 -3.215 1.00 15.27 37 GLY B N 1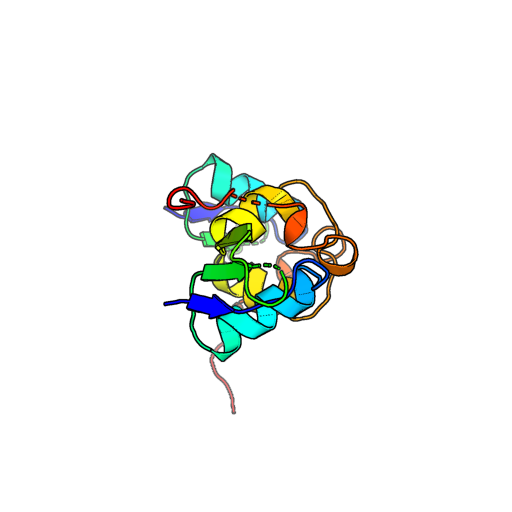
ATOM 680 C CA . GLY B 1 24 ? 45.091 -0.418 -1.927 1.00 15.43 37 GLY B CA 1
ATOM 681 C C . GLY B 1 24 ? 46.323 0.469 -1.930 1.00 14.54 37 GLY B C 1
ATOM 682 O O . GLY B 1 24 ? 46.836 0.857 -0.871 1.00 14.82 37 GLY B O 1
ATOM 683 N N . SER B 1 25 ? 46.845 0.730 -3.116 1.00 15.33 38 SER B N 1
ATOM 684 C CA . SER B 1 25 ? 48.120 1.426 -3.249 1.00 15.61 38 SER B CA 1
ATOM 685 C C . SER B 1 25 ? 48.281 2.055 -4.624 1.00 15.26 38 SER B C 1
ATOM 686 O O . SER B 1 25 ? 47.539 1.750 -5.564 1.00 15.47 38 SER B O 1
ATOM 689 N N . ALA B 1 26 ? 49.238 2.975 -4.702 1.00 15.97 39 ALA B N 1
ATOM 690 C CA . ALA B 1 26 ? 49.623 3.631 -5.957 1.00 14.84 39 ALA B CA 1
ATOM 691 C C . ALA B 1 26 ? 51.100 3.366 -6.283 1.00 14.39 39 ALA B C 1
ATOM 692 O O . ALA B 1 26 ? 51.960 3.149 -5.381 1.00 14.08 39 ALA B O 1
ATOM 694 N N . VAL B 1 27 ? 51.376 3.406 -7.575 1.00 14.52 40 VAL B N 1
ATOM 695 C CA . VAL B 1 27 ? 52.725 3.290 -8.117 1.00 14.74 40 VAL B CA 1
ATOM 696 C C . VAL B 1 27 ? 53.037 4.685 -8.650 1.00 14.62 40 VAL B C 1
ATOM 697 O O . VAL B 1 27 ? 52.300 5.187 -9.498 1.00 15.92 40 VAL B O 1
ATOM 701 N N . VAL B 1 28 ? 54.098 5.323 -8.142 1.00 15.10 41 VAL B N 1
ATOM 702 C CA . VAL B 1 28 ? 54.438 6.705 -8.512 1.00 15.01 41 VAL B CA 1
ATOM 703 C C . VAL B 1 28 ? 55.426 6.670 -9.681 1.00 16.40 41 VAL B C 1
ATOM 704 O O . VAL B 1 28 ? 56.554 6.122 -9.520 1.00 16.61 41 VAL B O 1
ATOM 716 N N . GLU B 1 30 ? 57.277 8.799 -12.966 1.00 19.90 43 GLU B N 1
ATOM 717 C CA . GLU B 1 30 ? 57.633 10.037 -13.656 1.00 20.80 43 GLU B CA 1
ATOM 718 C C . GLU B 1 30 ? 58.084 9.627 -15.047 1.00 19.91 43 GLU B C 1
ATOM 719 O O . GLU B 1 30 ? 59.195 9.133 -15.213 1.00 18.83 43 GLU B O 1
ATOM 725 N N . GLY B 1 31 ? 57.214 9.825 -16.025 1.00 20.62 44 GLY B N 1
ATOM 726 C CA . GLY B 1 31 ? 57.450 9.349 -17.371 1.00 21.39 44 GLY B CA 1
ATOM 727 C C . GLY B 1 31 ? 57.450 7.828 -17.284 1.00 22.08 44 GLY B C 1
ATOM 728 O O . GLY B 1 31 ? 56.504 7.208 -16.774 1.00 21.56 44 GLY B O 1
ATOM 729 N N . ASP B 1 32 ? 58.544 7.253 -17.754 1.00 22.68 45 ASP B N 1
ATOM 730 C CA . ASP B 1 32 ? 58.769 5.804 -17.740 1.00 24.12 45 ASP B CA 1
ATOM 731 C C . ASP B 1 32 ? 59.592 5.352 -16.515 1.00 23.78 45 ASP B C 1
ATOM 732 O O . ASP B 1 32 ? 59.934 4.158 -16.409 1.00 25.21 45 ASP B O 1
ATOM 737 N N . GLU B 1 33 ? 59.935 6.282 -15.613 1.00 22.35 46 GLU B N 1
ATOM 738 C CA . GLU B 1 33 ? 60.647 5.963 -14.341 1.00 21.82 46 GLU B CA 1
ATOM 739 C C . GLU B 1 33 ? 59.686 5.693 -13.171 1.00 20.20 46 GLU B C 1
ATOM 740 O O . GLU B 1 33 ? 58.921 6.578 -12.783 1.00 18.30 46 GLU B O 1
ATOM 744 N N . ILE B 1 34 ? 59.725 4.474 -12.624 1.00 19.45 47 ILE B N 1
ATOM 745 C CA . ILE B 1 34 ? 58.999 4.161 -11.398 1.00 18.63 47 ILE B CA 1
ATOM 746 C C . ILE B 1 34 ? 59.835 4.590 -10.199 1.00 17.64 47 ILE B C 1
ATOM 747 O O . ILE B 1 34 ? 60.911 4.006 -9.895 1.00 18.35 47 ILE B O 1
ATOM 752 N N . LEU B 1 35 ? 59.339 5.581 -9.494 1.00 16.82 48 LEU B N 1
ATOM 753 C CA . LEU B 1 35 ? 60.069 6.164 -8.390 1.00 17.22 48 LEU B CA 1
ATOM 754 C C . LEU B 1 35 ? 59.827 5.560 -7.035 1.00 16.85 48 LEU B C 1
ATOM 755 O O . LEU B 1 35 ? 60.720 5.545 -6.186 1.00 17.05 48 LEU B O 1
ATOM 760 N N . GLY B 1 36 ? 58.609 5.061 -6.825 1.00 16.41 49 GLY B N 1
ATOM 761 C CA . GLY B 1 36 ? 58.276 4.408 -5.571 1.00 16.19 49 GLY B CA 1
ATOM 762 C C . GLY B 1 36 ? 56.827 4.013 -5.510 1.00 15.52 49 GLY B C 1
ATOM 763 O O . GLY B 1 36 ? 56.126 4.103 -6.531 1.00 13.92 49 GLY B O 1
ATOM 764 N N . VAL B 1 37 ? 56.429 3.554 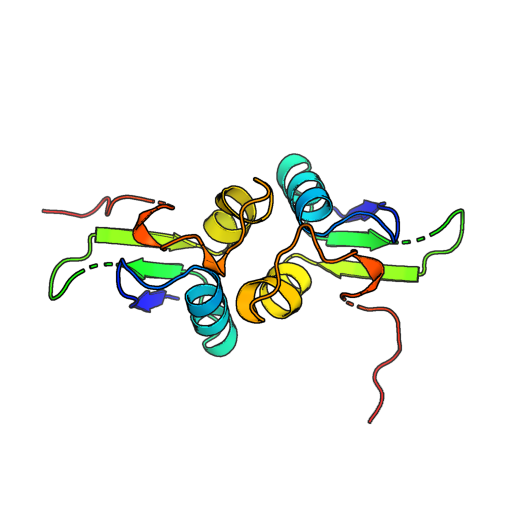-4.306 1.00 15.68 50 VAL B N 1
ATOM 765 C CA . VAL B 1 37 ? 55.072 3.098 -3.997 1.00 15.04 50 VAL B CA 1
ATOM 766 C C . VAL B 1 37 ? 54.482 3.861 -2.764 1.00 15.08 50 VAL B C 1
ATOM 767 O O . VAL B 1 37 ? 55.222 4.395 -1.894 1.00 13.91 50 VAL B O 1
ATOM 771 N N . VAL B 1 38 ? 53.153 3.929 -2.720 1.00 14.95 51 VAL B N 1
ATOM 772 C CA . VAL B 1 38 ? 52.436 4.618 -1.649 1.00 15.48 51 VAL B CA 1
ATOM 773 C C . VAL B 1 38 ? 51.169 3.807 -1.333 1.00 15.36 51 VAL B C 1
ATOM 774 O O . VAL B 1 38 ? 50.520 3.234 -2.214 1.00 16.28 51 VAL B O 1
ATOM 778 N N . THR B 1 39 ? 50.904 3.617 -0.055 1.00 14.10 52 THR B N 1
ATOM 779 C CA . THR B 1 39 ? 49.764 2.893 0.377 1.00 13.29 52 THR B CA 1
ATOM 780 C C . THR B 1 39 ? 48.825 3.834 1.162 1.00 13.03 52 THR B C 1
ATOM 781 O O . THR B 1 39 ? 49.201 4.946 1.558 1.00 11.25 52 THR B O 1
ATOM 785 N N . GLU B 1 40 ? 47.659 3.329 1.487 1.00 12.43 53 GLU B N 1
ATOM 786 C CA . GLU B 1 40 ? 46.722 4.099 2.367 1.00 12.99 53 GLU B CA 1
ATOM 787 C C . GLU B 1 40 ? 47.317 4.218 3.782 1.00 11.68 53 GLU B C 1
ATOM 788 O O . GLU B 1 40 ? 47.045 5.145 4.481 1.00 13.01 53 GLU B O 1
ATOM 794 N N . ARG B 1 41 ? 48.139 3.261 4.210 1.00 13.74 54 ARG B N 1
ATOM 795 C CA . ARG B 1 41 ? 48.860 3.385 5.470 1.00 13.28 54 ARG B CA 1
ATOM 796 C C . ARG B 1 41 ? 49.779 4.639 5.469 1.00 13.29 54 ARG B C 1
ATOM 797 O O . ARG B 1 41 ? 49.822 5.359 6.457 1.00 13.87 54 ARG B O 1
ATOM 805 N N . ASP B 1 42 ? 50.514 4.862 4.381 1.00 11.65 55 ASP B N 1
ATOM 806 C CA . ASP B 1 42 ? 51.423 6.020 4.248 1.00 12.74 55 ASP B CA 1
ATOM 807 C C . ASP B 1 42 ? 50.588 7.292 4.400 1.00 11.41 55 ASP B C 1
ATOM 808 O O . ASP B 1 42 ? 51.047 8.250 5.058 1.00 13.69 55 ASP B O 1
ATOM 813 N N . ILE B 1 43 ? 49.429 7.320 3.742 1.00 10.64 56 ILE B N 1
ATOM 814 C CA . ILE B 1 43 ? 48.542 8.511 3.787 1.00 11.56 56 ILE B CA 1
ATOM 815 C C . ILE B 1 43 ? 48.115 8.878 5.246 1.00 11.53 56 ILE B C 1
ATOM 816 O O . ILE B 1 43 ? 48.313 10.004 5.750 1.00 13.19 56 ILE B O 1
ATOM 821 N N . LEU B 1 44 ? 47.552 7.927 5.937 1.00 13.28 57 LEU B N 1
ATOM 822 C CA . LEU B 1 44 ? 47.187 8.079 7.329 1.00 13.13 57 LEU B CA 1
ATOM 823 C C . LEU B 1 44 ? 48.378 8.353 8.256 1.00 12.89 57 LEU B C 1
ATOM 824 O O . LEU B 1 44 ? 48.274 9.181 9.135 1.00 10.96 57 LEU B O 1
ATOM 829 N N . ASP B 1 45 ? 49.457 7.576 8.118 1.00 13.22 58 ASP B N 1
ATOM 830 C CA . ASP B 1 45 ? 50.558 7.642 9.085 1.00 14.26 58 ASP B CA 1
ATOM 831 C C . ASP B 1 45 ? 51.498 8.829 8.875 1.00 14.51 58 ASP B C 1
ATOM 832 O O . ASP B 1 45 ? 51.902 9.451 9.854 1.00 14.71 58 ASP B O 1
ATOM 837 N N . LYS B 1 46 ? 51.780 9.170 7.626 1.00 15.13 59 LYS B N 1
ATOM 838 C CA . LYS B 1 46 ? 52.691 10.260 7.278 1.00 15.60 59 LYS B CA 1
ATOM 839 C C . LYS B 1 46 ? 52.045 11.631 7.044 1.00 15.58 59 LYS B C 1
ATOM 840 O O . LYS B 1 46 ? 52.733 12.650 7.035 1.00 14.96 59 LYS B O 1
ATOM 846 N N . VAL B 1 47 ? 50.745 11.675 6.786 1.00 14.99 60 VAL B N 1
ATOM 847 C CA . VAL B 1 47 ? 50.090 12.925 6.502 1.00 15.61 60 VAL B CA 1
ATOM 848 C C . VAL B 1 47 ? 49.073 13.227 7.577 1.00 14.23 60 VAL B C 1
ATOM 849 O O . VAL B 1 47 ? 49.301 14.118 8.400 1.00 14.35 60 VAL B O 1
ATOM 853 N N . VAL B 1 48 ? 47.972 12.472 7.590 1.00 12.73 61 VAL B N 1
ATOM 854 C CA . VAL B 1 48 ? 46.884 12.698 8.557 1.00 11.42 61 VAL B CA 1
ATOM 855 C C . VAL B 1 48 ? 47.342 12.710 10.033 1.00 11.24 61 VAL B C 1
ATOM 856 O O . VAL B 1 48 ? 47.107 13.719 10.757 1.00 7.44 61 VAL B O 1
ATOM 860 N N . ALA B 1 49 ? 48.021 11.642 10.484 1.00 9.90 62 ALA B N 1
ATOM 861 C CA . ALA B 1 49 ? 48.388 11.529 11.881 1.00 11.15 62 ALA B CA 1
ATOM 862 C C . ALA B 1 49 ? 49.459 12.545 12.211 1.00 10.57 62 ALA B C 1
ATOM 863 O O . ALA B 1 49 ? 49.705 12.822 13.397 1.00 12.06 62 ALA B O 1
ATOM 865 N N . LYS B 1 50 ? 50.118 13.026 11.173 1.00 11.33 63 LYS B N 1
ATOM 866 C CA . LYS B 1 50 ? 51.231 13.925 11.361 1.00 13.92 63 LYS B CA 1
ATOM 867 C C . LYS B 1 50 ? 50.754 15.336 11.383 1.00 14.85 63 LYS B C 1
ATOM 868 O O . LYS B 1 50 ? 51.590 16.218 11.474 1.00 16.50 63 LYS B O 1
ATOM 874 N N . GLY B 1 51 ? 49.449 15.585 11.229 1.00 15.50 64 GLY B N 1
ATOM 875 C CA . GLY B 1 51 ? 48.968 16.982 11.232 1.00 15.16 64 GLY B CA 1
ATOM 876 C C . GLY B 1 51 ? 49.113 17.812 9.957 1.00 15.77 64 GLY B C 1
ATOM 877 O O . GLY B 1 51 ? 48.918 19.061 9.981 1.00 14.64 64 GLY B O 1
ATOM 878 N N . LYS B 1 52 ? 49.442 17.157 8.852 1.00 15.42 65 LYS B N 1
ATOM 879 C CA . LYS B 1 52 ? 49.685 17.818 7.555 1.00 15.83 65 LYS B CA 1
ATOM 880 C C . LYS B 1 52 ? 48.383 17.853 6.761 1.00 16.27 65 LYS B C 1
ATOM 881 O O . LYS B 1 52 ? 47.490 17.006 6.945 1.00 13.78 65 LYS B O 1
ATOM 887 N N . ASN B 1 53 ? 48.264 18.834 5.878 1.00 16.07 66 ASN B N 1
ATOM 888 C CA . ASN B 1 53 ? 47.073 19.001 5.074 1.00 16.65 66 ASN B CA 1
ATOM 889 C C . ASN B 1 53 ? 47.296 18.334 3.711 1.00 16.72 66 ASN B C 1
ATOM 890 O O . ASN B 1 53 ? 48.167 18.747 2.956 1.00 15.95 66 ASN B O 1
ATOM 895 N N . PRO B 1 54 ? 46.529 17.251 3.407 1.00 17.16 67 PRO B N 1
ATOM 896 C CA . PRO B 1 54 ? 46.830 16.431 2.216 1.00 17.17 67 PRO B CA 1
ATOM 897 C C . PRO B 1 54 ? 46.963 17.140 0.887 1.00 17.42 67 PRO B C 1
ATOM 898 O O . PRO B 1 54 ? 47.730 16.674 0.045 1.00 17.49 67 PRO B O 1
ATOM 902 N N . LYS B 1 55 ? 46.222 18.247 0.713 1.00 18.26 68 LYS B N 1
ATOM 903 C CA . LYS B 1 55 ? 46.254 19.069 -0.506 1.00 17.89 68 LYS B CA 1
ATOM 904 C C . LYS B 1 55 ? 47.579 19.841 -0.638 1.00 17.88 68 LYS B C 1
ATOM 905 O O . LYS B 1 55 ? 47.977 20.150 -1.753 1.00 17.01 68 LYS B O 1
ATOM 911 N N . GLU B 1 56 ? 48.263 20.087 0.487 1.00 17.13 69 GLU B N 1
ATOM 912 C CA . GLU B 1 56 ? 49.594 20.686 0.497 1.00 17.26 69 GLU B CA 1
ATOM 913 C C . GLU B 1 56 ? 50.767 19.696 0.469 1.00 16.64 69 GLU B C 1
ATOM 914 O O . GLU B 1 56 ? 51.908 20.137 0.618 1.00 16.11 69 GLU B O 1
ATOM 920 N N . VAL B 1 57 ? 50.500 18.401 0.290 1.00 15.76 70 VAL B N 1
ATOM 921 C CA . VAL B 1 57 ? 51.560 17.357 0.234 1.00 15.77 70 VAL B CA 1
ATOM 922 C C . VAL B 1 57 ? 51.506 16.665 -1.117 1.00 14.97 70 VAL B C 1
ATOM 923 O O . VAL B 1 57 ? 50.436 16.264 -1.535 1.00 16.23 70 VAL B O 1
ATOM 927 N N . LYS B 1 58 ? 52.642 16.600 -1.811 1.00 13.77 71 LYS B N 1
ATOM 928 C CA . LYS B 1 58 ? 52.768 15.917 -3.088 1.00 14.45 71 LYS B CA 1
ATOM 929 C C . LYS B 1 58 ? 53.109 14.473 -2.726 1.00 15.12 71 LYS B C 1
ATOM 930 O O . LYS B 1 58 ? 53.782 14.254 -1.740 1.00 15.82 71 LYS B O 1
ATOM 934 N N . VAL B 1 59 ? 52.584 13.509 -3.486 1.00 15.97 72 VAL B N 1
ATOM 935 C CA . VAL B 1 59 ? 52.722 12.093 -3.150 1.00 16.31 72 VAL B CA 1
ATOM 936 C C . VAL B 1 59 ? 54.187 11.607 -3.131 1.00 16.96 72 VAL B C 1
ATOM 937 O O . VAL B 1 59 ? 54.545 10.653 -2.395 1.00 15.29 72 VAL B O 1
ATOM 941 N N . GLU B 1 60 ? 55.047 12.218 -3.935 1.00 17.51 73 GLU B N 1
ATOM 942 C CA . GLU B 1 60 ? 56.495 11.939 -3.880 1.00 18.77 73 GLU B CA 1
ATOM 943 C C . GLU B 1 60 ? 57.122 12.078 -2.494 1.00 19.19 73 GLU B C 1
ATOM 944 O O . GLU B 1 60 ? 58.092 11.366 -2.168 1.00 19.63 73 GLU B O 1
ATOM 950 N N . GLU B 1 61 ? 56.576 13.012 -1.704 1.00 19.38 74 GLU B N 1
ATOM 951 C CA . GLU B 1 61 ? 57.060 13.283 -0.355 1.00 19.63 74 GLU B CA 1
ATOM 952 C C . GLU B 1 61 ? 56.779 12.189 0.664 1.00 18.56 74 GLU B C 1
ATOM 953 O O . GLU B 1 61 ? 57.397 12.205 1.723 1.00 18.65 74 GLU B O 1
ATOM 959 N N . ILE B 1 62 ? 55.813 11.282 0.408 1.00 18.22 75 ILE B N 1
ATOM 960 C CA . ILE B 1 62 ? 55.456 10.261 1.380 1.00 18.24 75 ILE B CA 1
ATOM 961 C C . ILE B 1 62 ? 55.629 8.823 0.835 1.00 18.00 75 ILE B C 1
ATOM 962 O O . ILE B 1 62 ? 55.488 7.845 1.569 1.00 19.89 75 ILE B O 1
ATOM 975 N N . THR B 1 64 ? 57.439 5.273 -0.395 1.00 14.65 77 THR B N 1
ATOM 976 C CA . THR B 1 64 ? 58.649 4.467 -0.173 1.00 15.02 77 THR B CA 1
ATOM 977 C C . THR B 1 64 ? 59.473 4.547 -1.426 1.00 14.98 77 THR B C 1
ATOM 978 O O . THR B 1 64 ? 59.045 4.139 -2.506 1.00 15.13 77 THR B O 1
ATOM 982 N N . LYS B 1 65 ? 60.593 5.217 -1.320 1.00 15.63 78 LYS B N 1
ATOM 983 C CA . 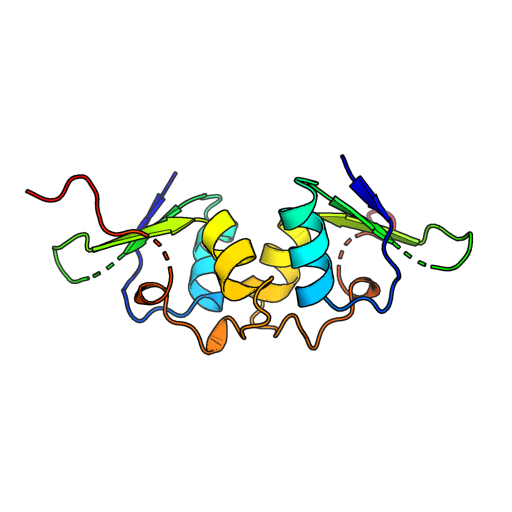LYS B 1 65 ? 61.524 5.317 -2.451 1.00 17.85 78 LYS B CA 1
ATOM 984 C C . LYS B 1 65 ? 62.903 4.640 -2.239 1.00 18.24 78 LYS B C 1
ATOM 985 O O . LYS B 1 65 ? 63.444 4.048 -3.158 1.00 19.82 78 LYS B O 1
ATOM 989 N N . ASN B 1 66 ? 63.442 4.713 -1.027 1.00 18.46 79 ASN B N 1
ATOM 990 C CA . ASN B 1 66 ? 64.779 4.279 -0.737 1.00 17.86 79 ASN B CA 1
ATOM 991 C C . ASN B 1 66 ? 64.819 2.923 -0.033 1.00 16.04 79 ASN B C 1
ATOM 992 O O . ASN B 1 66 ? 63.923 2.619 0.742 1.00 14.44 79 ASN B O 1
ATOM 997 N N . PRO B 1 67 ? 65.921 2.170 -0.209 1.00 16.96 80 PRO B N 1
ATOM 998 C CA . PRO B 1 67 ? 66.120 1.017 0.674 1.00 17.62 80 PRO B CA 1
ATOM 999 C C . PRO B 1 67 ? 66.104 1.342 2.170 1.00 18.46 80 PRO B C 1
ATOM 1000 O O . PRO B 1 67 ? 66.493 2.467 2.599 1.00 18.00 80 PRO B O 1
ATOM 1004 N N . VAL B 1 68 ? 65.753 0.334 2.981 1.00 19.36 81 VAL B N 1
ATOM 1005 C CA . VAL B 1 68 ? 66.015 0.431 4.428 1.00 20.06 81 VAL B CA 1
ATOM 1006 C C . VAL B 1 68 ? 67.522 0.741 4.691 1.00 21.18 81 VAL B C 1
ATOM 1007 O O . VAL B 1 68 ? 68.398 0.307 3.954 1.00 20.60 81 VAL B O 1
ATOM 1011 N N . LYS B 1 69 ? 67.782 1.428 5.790 1.00 23.70 82 LYS B N 1
ATOM 1012 C CA . LYS B 1 69 ? 69.030 2.192 6.024 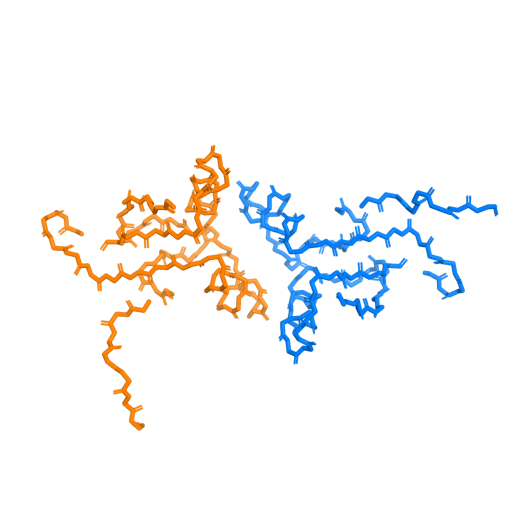1.00 26.51 82 LYS B CA 1
ATOM 1013 C C . LYS B 1 69 ? 69.077 2.501 7.522 1.00 27.87 82 LYS B C 1
ATOM 1014 O O . LYS B 1 69 ? 68.086 3.013 8.041 1.00 28.17 82 LYS B O 1
ATOM 1020 N N . ILE B 1 70 ? 70.182 2.227 8.219 1.00 29.87 83 ILE B N 1
ATOM 1021 C CA . ILE B 1 70 ? 70.315 2.647 9.650 1.00 31.11 83 ILE B CA 1
ATOM 1022 C C . ILE B 1 70 ? 70.129 4.158 9.839 1.00 32.00 83 ILE B C 1
ATOM 1023 O O . ILE B 1 70 ? 70.654 4.958 9.052 1.00 33.44 83 ILE B O 1
#

Sequence (136 aa):
KAIVVQPKDTVDRVAKILSRNKAGSAVVEGDEILGVVTERDILDKVVAKGKNPKEVKVEEITKNPVKIKAIVVQPKDTVDRVAKILSRNKAGSAVVEGDEILGVVTERDILDKVVAKGKNPKEVKVEEITKNPVKI

Nearest PDB structures (foldseek):
  2rc3-assembly2_B  TM=8.544E-01  e=4.274E-04  Nitrosomonas europaea ATCC 19718
  4uuu-assembly1_A  TM=8.610E-01  e=5.530E-03  Homo sapiens
  6xwl-assembly1_F  TM=8.548E-01  e=1.739E-02  Toxoplasma gondii ME49
  6xwl-assembly3_E  TM=8.778E-01  e=5.466E-02  Toxoplasma gondii ME49
  6xyl-assembly1_A  TM=8.397E-01  e=7.655E-02  Toxoplasma gondii ME49

Int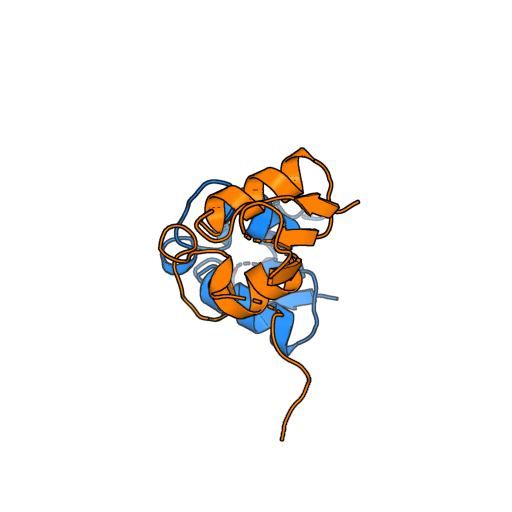erPro domains:
  IPR000644 CBS domain [PF00571] (7-60)
  IPR000644 CBS domain [PF00571] (72-126)
  IPR000644 CBS domain [PS51371] (11-69)
  IPR000644 CBS domain [PS51371] (76-132)
  IPR000644 CBS domain [SM00116] (14-61)
  IPR000644 CBS domain [SM00116] (79-126)
  IPR044065 Archaeal CBS protein, (ACP)-type metal binding domain [PS51901] (142-179)
  IPR046342 CBS domain superfamily [G3DSA:3.10.580.10] (2-177)
  IPR046342 CBS domain superfamily [SSF54631] (5-135)
  IPR051257 Diverse Function CBS-Domain-Containing Protein [PTHR43080] (4-136)

B-factor: mean 18.33, std 5.22, range [7.44, 44.49]

CATH classification: 3.90.1280.20